Protein AF-A0A840TFW6-F1 (afdb_monomer)

Organism: NCBI:txid1655419

Secondary structure (DSSP, 8-state):
--HHHHHHHGGGSHHHHHHHHHHHHHHHHHHHHHHHHHHHHHHHHHHHHTTS---HHHHHHHHHHHHHHHHHHHHHHHHHHHHHHHHHHHHHHHHHHHS-EEEEEETTEEEEEE--

Solvent-accessible surface area (backbone atoms only — not comparable to full-atom values): 6186 Å² total; per-residue (Å²): 136,52,76,67,58,52,38,61,69,27,55,87,39,68,70,24,26,54,34,32,52,51,20,50,52,49,48,52,54,45,50,54,52,49,52,51,19,49,47,33,33,45,52,25,51,53,31,44,74,73,72,49,86,48,50,60,69,48,23,50,51,16,50,52,49,49,62,62,40,50,63,53,52,53,49,24,53,50,33,40,55,48,20,55,46,52,51,53,51,49,55,48,49,53,55,46,60,60,48,48,68,52,76,46,82,51,103,86,52,86,46,81,50,82,54,128

pLDDT: mean 76.64, std 14.38, range [42.62, 94.94]

Sequence (116 aa):
MTPKQLLEITSSNPEAYELMKKARNKGNVSAVFSGAAGFLIGWPLGTAIAGGKPNWALAGIGAGLLVVGIPISAASTREAKRAVRIYNDDLKKEALTQFDLKIGLTGTGLSAKLTF

Foldseek 3Di:
DDLVVQLVLLVVPPVLNVLSVVLVVLVVVLVVLLVCLCCLLVVLVVCVVVVHHGDVVSNVVSVVSVVVSVVSNVVSVVSNVVSVVVSVVVVVVVVVVLFPFPFDDDPPDTDTDTDD

Radius of gyration: 25.08 Å; Cα contacts (8 Å, |Δi|>4): 110; chains: 1; bounding box: 45×18×85 Å

Structure (mmCIF, N/CA/C/O backbone):
data_AF-A0A840TFW6-F1
#
_entry.id   AF-A0A840TFW6-F1
#
loop_
_atom_site.group_PDB
_atom_site.id
_atom_site.type_symbol
_atom_site.label_atom_id
_atom_site.label_alt_id
_atom_site.label_comp_id
_atom_site.label_asym_id
_atom_site.label_entity_id
_atom_site.label_seq_id
_atom_site.pdbx_PDB_ins_code
_atom_site.Cartn_x
_atom_site.Cartn_y
_atom_site.Cartn_z
_atom_site.occupancy
_atom_site.B_iso_or_equiv
_atom_site.auth_seq_id
_atom_site.auth_comp_id
_atom_site.auth_asym_id
_atom_site.auth_atom_id
_atom_site.pdbx_PDB_model_num
ATOM 1 N N . MET A 1 1 ? -13.750 -8.950 4.069 1.00 59.41 1 MET A N 1
ATOM 2 C CA . MET A 1 1 ? -14.368 -7.626 4.308 1.00 59.41 1 MET A CA 1
ATOM 3 C C . MET A 1 1 ? -13.736 -6.615 3.372 1.00 59.41 1 MET A C 1
ATOM 5 O O . MET A 1 1 ? -12.515 -6.561 3.295 1.00 59.41 1 MET A O 1
ATOM 9 N N . THR A 1 2 ? -14.539 -5.850 2.641 1.00 73.50 2 THR A N 1
ATOM 10 C CA . THR A 1 2 ? -14.045 -4.791 1.747 1.00 73.50 2 THR A CA 1
ATOM 11 C C . THR A 1 2 ? -13.964 -3.443 2.479 1.00 73.50 2 THR A C 1
ATOM 13 O O . THR A 1 2 ? -14.700 -3.232 3.444 1.00 73.50 2 THR A O 1
ATOM 16 N N . PRO A 1 3 ? -13.133 -2.484 2.023 1.00 72.56 3 PRO A N 1
ATOM 17 C CA . PRO A 1 3 ? -13.061 -1.146 2.622 1.00 72.56 3 PRO A CA 1
ATOM 18 C C . PRO A 1 3 ? -14.411 -0.413 2.666 1.00 72.56 3 PRO A C 1
ATOM 20 O O . PRO A 1 3 ? -14.635 0.412 3.545 1.00 72.56 3 PRO A O 1
ATOM 23 N N . LYS A 1 4 ? -15.316 -0.728 1.727 1.00 73.75 4 LYS A N 1
ATOM 24 C CA . LYS A 1 4 ? -16.689 -0.206 1.697 1.00 73.75 4 LYS A CA 1
ATOM 25 C C . LYS A 1 4 ? -17.529 -0.751 2.855 1.00 73.75 4 LYS A C 1
ATOM 27 O O . LYS A 1 4 ? -18.159 0.032 3.549 1.00 73.75 4 LYS A O 1
ATOM 32 N N . GLN A 1 5 ? -17.459 -2.059 3.102 1.00 75.75 5 GLN A N 1
ATOM 33 C CA . GLN A 1 5 ? -18.154 -2.697 4.225 1.00 75.75 5 GLN A CA 1
ATOM 34 C C . GLN A 1 5 ? -17.636 -2.194 5.577 1.00 75.75 5 GLN A C 1
ATOM 36 O O . GLN A 1 5 ? -18.421 -1.986 6.491 1.00 75.75 5 GLN A O 1
ATOM 41 N N . LEU A 1 6 ? -16.325 -1.951 5.709 1.00 74.38 6 LEU A N 1
ATOM 42 C CA . LEU A 1 6 ? -15.787 -1.346 6.931 1.00 74.38 6 LEU A CA 1
ATOM 43 C C . LEU A 1 6 ? -16.307 0.078 7.154 1.00 74.38 6 LEU A C 1
ATOM 45 O O . LEU A 1 6 ? -16.652 0.409 8.280 1.00 74.38 6 LEU A O 1
ATOM 49 N N . LEU A 1 7 ? -16.392 0.900 6.102 1.00 77.62 7 LEU A N 1
ATOM 50 C CA . LEU A 1 7 ? -16.970 2.246 6.187 1.00 77.62 7 LEU A CA 1
ATOM 51 C C . LEU A 1 7 ? -18.415 2.216 6.694 1.00 77.62 7 LEU A C 1
ATOM 53 O O . LEU A 1 7 ? -18.768 3.006 7.563 1.00 77.62 7 LEU A O 1
ATOM 57 N N . GLU A 1 8 ? -19.213 1.288 6.171 1.00 79.56 8 GLU A N 1
ATOM 58 C CA . GLU A 1 8 ? -20.616 1.105 6.543 1.00 79.56 8 GLU A CA 1
ATOM 59 C C . GLU A 1 8 ? -20.771 0.655 8.002 1.00 79.56 8 GLU A C 1
ATOM 61 O O . GLU A 1 8 ? -21.542 1.253 8.742 1.00 79.56 8 GLU A O 1
ATOM 66 N N . ILE A 1 9 ? -19.966 -0.305 8.467 1.00 76.12 9 ILE A N 1
ATOM 67 C CA . ILE A 1 9 ? -19.990 -0.772 9.866 1.00 76.12 9 ILE A CA 1
ATOM 68 C C . ILE A 1 9 ? -19.552 0.334 10.835 1.00 76.12 9 ILE A C 1
ATOM 70 O O . ILE A 1 9 ? -20.158 0.522 11.885 1.00 76.12 9 ILE A O 1
ATOM 74 N N . THR A 1 10 ? -18.524 1.108 10.477 1.00 76.69 10 THR A N 1
ATOM 75 C CA . THR A 1 10 ? -18.046 2.219 11.317 1.00 76.69 10 THR A CA 1
ATOM 76 C C . THR A 1 10 ? -18.941 3.457 11.272 1.00 76.69 10 THR A C 1
ATOM 78 O O . THR A 1 10 ? -18.658 4.409 11.987 1.00 76.69 10 THR A O 1
ATOM 81 N N . SER A 1 11 ? -20.002 3.476 10.457 1.00 76.44 11 SER A N 1
ATOM 82 C CA . SER A 1 11 ? -20.852 4.663 10.275 1.00 76.44 11 SER A CA 1
ATOM 83 C C . SER A 1 11 ? -21.567 5.113 11.553 1.00 76.44 11 SER A C 1
ATOM 85 O O . SER A 1 1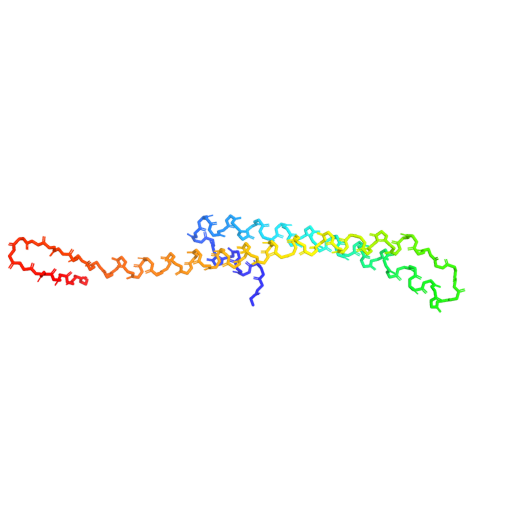1 ? -21.791 6.309 11.724 1.00 76.44 11 SER A O 1
ATOM 87 N N . SER A 1 12 ? -21.842 4.186 12.476 1.00 74.94 12 SER A N 1
ATOM 88 C CA . SER A 1 12 ? -22.449 4.483 13.779 1.00 74.94 12 SER A CA 1
ATOM 89 C C . SER A 1 12 ? -21.524 5.251 14.731 1.00 74.94 12 SER A C 1
ATOM 91 O O . SER A 1 12 ? -22.013 5.858 15.677 1.00 74.94 12 SER A O 1
ATOM 93 N N . ASN A 1 13 ? -20.205 5.255 14.489 1.00 74.69 13 ASN A N 1
ATOM 94 C CA . ASN A 1 13 ? -19.232 5.984 15.300 1.00 74.69 13 ASN A CA 1
ATOM 95 C C . ASN A 1 13 ? -18.503 7.040 14.435 1.00 74.69 13 ASN A C 1
ATOM 97 O O . ASN A 1 13 ? -17.703 6.682 13.562 1.00 74.69 13 ASN A O 1
ATOM 101 N N . PRO A 1 14 ? -18.732 8.347 14.666 1.00 78.44 14 PRO A N 1
ATOM 102 C CA . PRO A 1 14 ? -18.200 9.407 13.809 1.00 78.44 14 PRO A CA 1
ATOM 103 C C . PRO A 1 14 ? -16.664 9.463 13.785 1.00 78.44 14 PRO A C 1
ATOM 105 O O . PRO A 1 14 ? -16.086 9.789 12.746 1.00 78.44 14 PRO A O 1
ATOM 108 N N . GLU A 1 15 ? -15.990 9.091 14.879 1.00 76.50 15 GLU A N 1
ATOM 109 C CA . GLU A 1 15 ? -14.523 9.052 14.957 1.00 76.50 15 GLU A CA 1
ATOM 110 C C . GLU A 1 15 ? -13.948 7.882 14.136 1.00 76.50 15 GLU A C 1
ATOM 112 O O . GLU A 1 15 ? -12.994 8.050 13.367 1.00 76.50 15 GLU A O 1
ATOM 117 N N . ALA A 1 16 ? -14.565 6.700 14.233 1.00 76.31 16 ALA A N 1
ATOM 118 C CA . ALA A 1 16 ? -14.177 5.531 13.446 1.00 76.31 16 ALA A CA 1
ATOM 119 C C . ALA A 1 16 ? -14.442 5.737 11.941 1.00 76.31 16 ALA A C 1
ATOM 121 O O . ALA A 1 16 ? -13.603 5.376 11.106 1.00 76.31 16 ALA A O 1
ATOM 122 N N . TYR A 1 17 ? -15.565 6.373 11.595 1.00 80.94 17 TYR A N 1
ATOM 123 C CA . TYR A 1 17 ? -15.937 6.700 10.219 1.00 80.94 17 TYR A CA 1
ATOM 124 C C . TYR A 1 17 ? -14.948 7.673 9.556 1.00 80.94 17 TYR A C 1
ATOM 126 O O . TYR A 1 17 ? -14.492 7.438 8.432 1.00 80.94 17 TYR A O 1
ATOM 134 N N . GLU A 1 18 ? -14.556 8.740 10.260 1.00 81.50 18 GLU A N 1
ATOM 135 C CA . GLU A 1 18 ? -13.546 9.711 9.813 1.00 81.50 18 GLU A CA 1
ATOM 136 C C . GLU A 1 18 ? -12.202 9.038 9.488 1.00 81.50 18 GLU A C 1
ATOM 138 O O . GLU A 1 18 ? -11.613 9.277 8.424 1.00 81.50 18 GLU A O 1
ATOM 143 N N . LEU A 1 19 ? -11.724 8.159 10.377 1.00 77.06 19 LEU A N 1
ATOM 144 C CA . LEU A 1 19 ? -10.482 7.415 10.163 1.00 77.06 19 LEU A CA 1
ATOM 145 C C . LEU A 1 19 ? -10.585 6.444 8.979 1.00 77.06 19 LEU A C 1
ATOM 147 O O . LEU A 1 19 ? -9.663 6.381 8.163 1.00 77.06 19 LEU A O 1
ATOM 151 N N . MET A 1 20 ? -11.698 5.715 8.840 1.00 79.25 20 MET A N 1
ATOM 152 C CA . MET A 1 20 ? -11.913 4.812 7.703 1.00 79.25 20 MET A CA 1
ATOM 153 C C . MET A 1 20 ? -11.997 5.563 6.372 1.00 79.25 20 MET A C 1
ATOM 155 O O . MET A 1 20 ? -11.467 5.097 5.357 1.00 79.25 20 MET A O 1
ATOM 159 N N . LYS A 1 21 ? -12.605 6.754 6.361 1.00 81.88 21 LYS A N 1
ATOM 160 C CA . LYS A 1 21 ? -12.652 7.628 5.184 1.00 81.88 21 LYS A CA 1
ATOM 161 C C . LYS A 1 21 ? -11.250 8.093 4.783 1.00 81.88 21 LYS A C 1
ATOM 163 O O . LYS A 1 21 ? -10.902 8.008 3.603 1.00 81.88 21 LYS A O 1
ATOM 168 N N . LYS A 1 22 ? -10.420 8.515 5.747 1.00 79.00 22 LYS A N 1
ATOM 169 C CA . LYS A 1 22 ? -9.004 8.869 5.517 1.00 79.00 22 LYS A CA 1
ATOM 170 C C . LYS A 1 22 ? -8.209 7.678 4.975 1.00 79.00 22 LYS A C 1
ATOM 172 O O . LYS A 1 22 ? -7.535 7.821 3.952 1.00 79.00 22 LYS A O 1
ATOM 177 N N . ALA A 1 23 ? -8.371 6.496 5.571 1.00 77.00 23 ALA A N 1
ATOM 178 C CA . ALA A 1 23 ? -7.721 5.269 5.116 1.00 77.00 23 ALA A CA 1
ATOM 179 C C . ALA A 1 23 ? -8.096 4.923 3.664 1.00 77.00 23 ALA A C 1
ATOM 181 O O . ALA A 1 23 ? -7.210 4.613 2.862 1.00 77.00 23 ALA A O 1
ATOM 182 N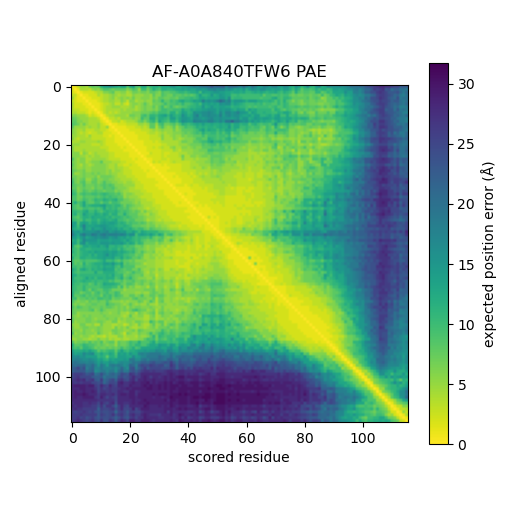 N . ARG A 1 24 ? -9.381 5.050 3.295 1.00 80.75 24 ARG A N 1
ATOM 183 C CA . ARG A 1 24 ? -9.863 4.845 1.918 1.00 80.75 24 ARG A CA 1
ATOM 184 C C . ARG A 1 24 ? -9.264 5.852 0.942 1.00 80.75 24 ARG A C 1
ATOM 186 O O . ARG A 1 24 ? -8.834 5.457 -0.137 1.00 80.75 24 ARG A O 1
ATOM 193 N N . ASN A 1 25 ? -9.215 7.131 1.307 1.00 81.56 25 ASN A N 1
ATOM 194 C CA . ASN A 1 25 ? -8.653 8.161 0.434 1.00 81.56 25 ASN A CA 1
ATOM 195 C C . ASN A 1 25 ? -7.166 7.901 0.158 1.00 81.56 25 ASN A C 1
ATOM 197 O O . ASN A 1 25 ? -6.738 7.929 -0.994 1.00 81.56 25 ASN A O 1
ATOM 201 N N 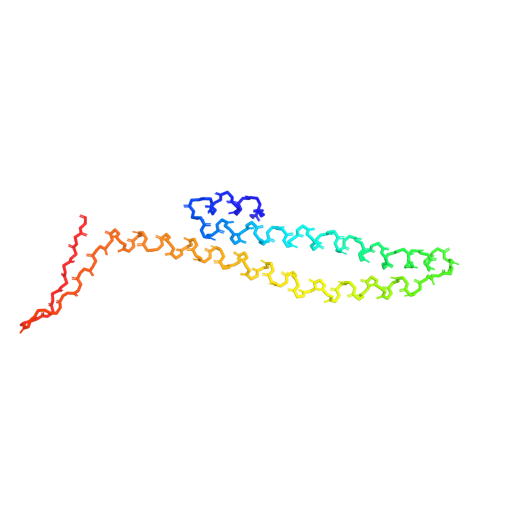. LYS A 1 26 ? -6.400 7.551 1.199 1.00 77.75 26 LYS A N 1
ATOM 202 C CA . LYS A 1 26 ? -4.997 7.132 1.061 1.00 77.75 26 LYS A CA 1
ATOM 203 C C . LYS A 1 26 ? -4.854 5.874 0.204 1.00 77.75 26 LYS A C 1
ATOM 205 O O . LYS A 1 26 ? -3.948 5.808 -0.619 1.00 77.75 26 LYS A O 1
ATOM 210 N N . GLY A 1 27 ? -5.768 4.913 0.346 1.00 80.19 27 GLY A N 1
ATOM 211 C CA . GLY A 1 27 ? -5.818 3.709 -0.486 1.00 80.19 27 GLY A CA 1
ATOM 212 C C . GLY A 1 27 ? -6.050 4.013 -1.970 1.00 80.19 27 GLY A C 1
ATOM 213 O O . GLY A 1 27 ? -5.355 3.464 -2.817 1.00 80.19 27 GLY A O 1
ATOM 214 N N . ASN A 1 28 ? -6.961 4.934 -2.296 1.00 84.19 28 ASN A N 1
ATOM 215 C CA . ASN A 1 28 ? -7.209 5.354 -3.680 1.00 84.19 28 ASN A CA 1
ATOM 216 C C . ASN A 1 28 ? -5.987 6.049 -4.296 1.00 84.19 28 ASN A C 1
ATOM 218 O O . ASN A 1 28 ? -5.603 5.731 -5.419 1.00 84.19 28 ASN A O 1
ATOM 222 N N . VAL A 1 29 ? -5.359 6.968 -3.554 1.00 83.31 29 VAL A N 1
ATOM 223 C CA . VAL A 1 29 ? -4.121 7.630 -3.996 1.00 83.31 29 VAL A CA 1
ATOM 224 C C . VAL A 1 29 ? -3.026 6.590 -4.219 1.00 83.31 29 VAL A C 1
ATOM 226 O O . VAL A 1 29 ? -2.386 6.593 -5.267 1.00 83.31 29 VAL A O 1
ATOM 229 N N . SER A 1 30 ? -2.870 5.646 -3.287 1.00 79.12 30 SER A N 1
ATOM 230 C CA . SER A 1 30 ? -1.928 4.538 -3.436 1.00 79.12 30 SER A CA 1
ATOM 231 C C . SER A 1 30 ? -2.220 3.707 -4.683 1.00 79.12 30 SER A C 1
ATOM 233 O O . SER A 1 30 ? -1.281 3.349 -5.376 1.00 79.12 30 SER A O 1
ATOM 235 N N . ALA A 1 31 ? -3.483 3.417 -5.001 1.00 84.56 31 ALA A N 1
ATOM 236 C CA . ALA A 1 31 ? -3.839 2.621 -6.173 1.00 84.56 31 ALA A CA 1
ATOM 23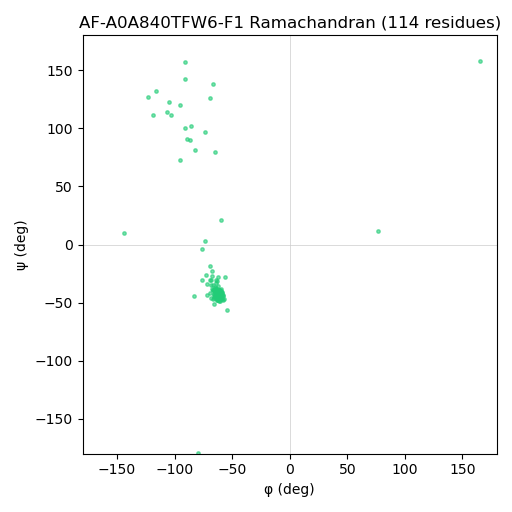7 C C . ALA A 1 31 ? -3.444 3.312 -7.487 1.00 84.56 31 ALA A C 1
ATOM 239 O O . ALA A 1 31 ? -2.878 2.669 -8.370 1.00 84.56 31 ALA A O 1
ATOM 240 N N . VAL A 1 32 ? -3.680 4.623 -7.600 1.00 87.44 32 VAL A N 1
ATOM 241 C CA . VAL A 1 32 ? -3.258 5.412 -8.770 1.00 87.44 32 VAL A CA 1
ATOM 242 C C . VAL A 1 32 ? -1.734 5.434 -8.884 1.00 87.44 32 VAL A C 1
ATOM 244 O O . VAL A 1 32 ? -1.193 5.171 -9.956 1.00 87.44 32 VAL A O 1
ATOM 247 N N . PHE A 1 33 ? -1.037 5.679 -7.772 1.00 86.00 33 PHE A N 1
ATOM 248 C CA . PHE A 1 33 ? 0.426 5.674 -7.732 1.00 86.00 33 PHE A CA 1
ATOM 249 C C . PHE A 1 33 ? 1.011 4.306 -8.088 1.00 86.00 33 PHE A C 1
ATOM 251 O O . PHE A 1 33 ? 1.956 4.234 -8.867 1.00 86.00 33 PHE A O 1
ATOM 258 N N . SER A 1 34 ? 0.437 3.218 -7.573 1.00 84.50 34 SER A N 1
ATOM 259 C CA . SER A 1 34 ? 0.852 1.853 -7.899 1.00 84.50 34 SER A CA 1
ATOM 260 C C . SER A 1 34 ? 0.584 1.506 -9.362 1.00 84.50 34 SER A C 1
ATOM 262 O O . SER A 1 34 ? 1.431 0.875 -9.986 1.00 84.50 34 SER A O 1
ATOM 264 N N . GLY A 1 35 ? -0.544 1.943 -9.930 1.00 90.38 35 GLY A N 1
ATOM 265 C CA . GLY A 1 35 ? -0.843 1.765 -11.353 1.00 90.38 35 GLY A CA 1
ATOM 266 C C . GLY A 1 35 ? 0.155 2.502 -12.248 1.00 90.38 35 GLY A C 1
ATOM 267 O O . GLY A 1 35 ? 0.724 1.907 -13.161 1.00 90.38 35 GLY A O 1
ATOM 268 N N . ALA A 1 36 ? 0.435 3.771 -11.937 1.00 90.12 36 ALA A N 1
ATOM 269 C CA . ALA A 1 36 ? 1.431 4.563 -12.652 1.00 90.12 36 ALA A CA 1
ATOM 270 C C . ALA A 1 36 ? 2.840 3.962 -12.517 1.00 90.12 36 ALA A C 1
ATOM 272 O O . ALA A 1 36 ? 3.520 3.759 -13.518 1.00 90.12 36 ALA A O 1
ATOM 273 N N . ALA A 1 37 ? 3.265 3.610 -11.302 1.00 86.31 37 ALA A N 1
ATOM 274 C CA . ALA A 1 37 ? 4.562 2.987 -11.058 1.00 86.31 37 ALA A CA 1
ATOM 275 C C . ALA A 1 37 ? 4.705 1.643 -11.789 1.00 86.31 37 ALA A C 1
ATOM 277 O O . ALA A 1 37 ? 5.722 1.397 -12.435 1.00 86.31 37 ALA A O 1
ATOM 278 N N . GLY A 1 38 ? 3.666 0.804 -11.745 1.00 89.06 38 GLY A N 1
ATOM 279 C CA . GLY A 1 38 ? 3.622 -0.471 -12.456 1.00 89.06 38 GLY A CA 1
ATOM 280 C C . GLY A 1 38 ? 3.737 -0.298 -13.967 1.00 89.06 38 GLY A C 1
ATOM 281 O O . GLY A 1 38 ? 4.479 -1.038 -14.603 1.00 89.06 38 GLY A O 1
ATOM 282 N N . PHE A 1 39 ? 3.087 0.717 -14.541 1.00 93.25 39 PHE A N 1
ATOM 283 C CA . PHE A 1 39 ? 3.230 1.046 -15.959 1.00 93.25 39 PHE A CA 1
ATOM 284 C C . PHE A 1 39 ? 4.645 1.534 -16.306 1.00 93.25 39 PHE A C 1
ATOM 286 O O . PHE A 1 39 ? 5.246 1.056 -17.265 1.00 93.25 39 PHE A O 1
ATOM 293 N N . LEU A 1 40 ? 5.207 2.443 -15.503 1.00 91.94 40 LEU A N 1
ATOM 294 C CA . LEU A 1 40 ? 6.545 3.009 -15.717 1.00 91.94 40 LEU A CA 1
ATOM 295 C C . LEU A 1 40 ? 7.662 1.962 -15.617 1.00 91.94 40 LEU A C 1
ATOM 297 O O . LEU A 1 40 ? 8.678 2.089 -16.295 1.00 91.94 40 LEU A O 1
ATOM 301 N N . ILE A 1 41 ? 7.471 0.923 -14.802 1.00 91.69 41 ILE A N 1
ATOM 302 C CA . ILE A 1 41 ? 8.378 -0.230 -14.701 1.00 91.69 41 ILE A CA 1
ATOM 303 C C . ILE A 1 41 ? 8.088 -1.251 -15.809 1.00 91.69 41 ILE A C 1
ATOM 305 O O . ILE A 1 41 ? 9.005 -1.761 -16.454 1.00 91.69 41 ILE A O 1
ATOM 309 N N . GLY A 1 42 ? 6.811 -1.546 -16.042 1.00 90.06 42 GLY A N 1
ATOM 310 C CA . GLY A 1 42 ? 6.359 -2.559 -16.989 1.00 90.06 42 GLY A CA 1
ATOM 311 C C . GLY A 1 42 ? 6.662 -2.207 -18.443 1.00 90.06 42 GLY A C 1
ATOM 312 O O . GLY A 1 42 ? 7.002 -3.094 -19.220 1.00 90.06 42 GLY A O 1
ATOM 313 N N . TRP A 1 43 ? 6.604 -0.926 -18.816 1.00 93.56 43 TRP A N 1
ATOM 314 C CA . TRP A 1 43 ? 6.841 -0.488 -20.192 1.00 93.56 43 TRP A CA 1
ATOM 315 C C . TRP A 1 43 ? 8.289 -0.727 -20.662 1.00 93.56 43 TRP A C 1
ATOM 317 O O . TRP A 1 43 ? 8.478 -1.377 -21.697 1.00 93.56 43 TRP A O 1
ATOM 327 N N . PRO A 1 44 ? 9.337 -0.304 -19.923 1.00 91.81 44 PRO A N 1
ATOM 328 C CA . PRO A 1 44 ? 10.716 -0.666 -20.246 1.00 91.81 44 PRO A CA 1
ATOM 329 C C . PRO A 1 44 ? 10.963 -2.176 -20.201 1.00 91.81 44 PRO A C 1
ATOM 331 O O . PRO A 1 44 ? 11.651 -2.684 -21.081 1.00 91.81 44 PRO A O 1
ATOM 334 N N . LEU A 1 45 ? 10.377 -2.905 -19.243 1.00 92.81 45 LEU A N 1
ATOM 335 C CA . LEU A 1 45 ? 10.498 -4.368 -19.178 1.00 92.81 45 LEU A CA 1
ATOM 336 C C . LEU A 1 45 ? 9.930 -5.047 -20.431 1.00 92.81 45 LEU A C 1
ATOM 338 O O . LEU A 1 45 ? 10.612 -5.860 -21.049 1.00 92.81 45 LEU A O 1
ATOM 342 N N . GLY A 1 46 ? 8.717 -4.677 -20.848 1.00 91.38 46 GLY A N 1
ATOM 343 C CA . GLY A 1 46 ? 8.103 -5.190 -22.074 1.00 91.38 46 GLY A CA 1
ATOM 344 C C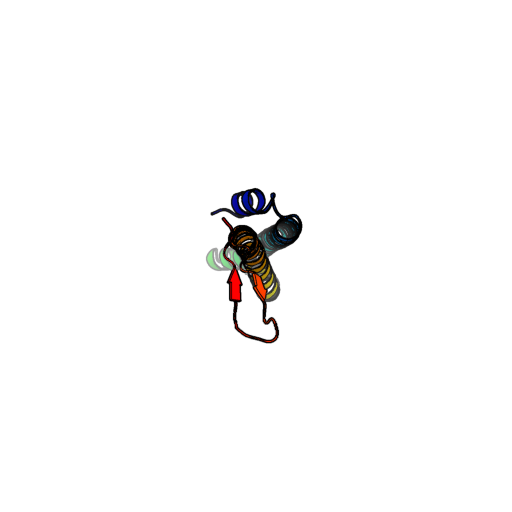 . GLY A 1 46 ? 8.912 -4.826 -23.319 1.00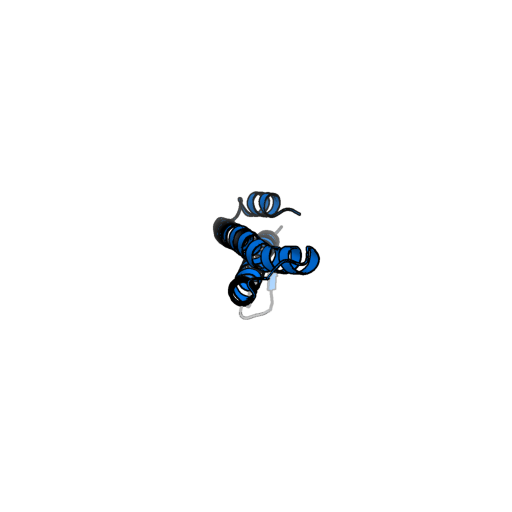 91.38 46 GLY A C 1
ATOM 345 O O . GLY A 1 46 ? 9.110 -5.664 -24.195 1.00 91.38 46 GLY A O 1
ATOM 346 N N . THR A 1 47 ? 9.461 -3.608 -23.359 1.00 93.62 47 THR A N 1
ATOM 347 C CA . THR A 1 47 ? 10.348 -3.159 -24.443 1.00 93.62 47 THR A CA 1
ATOM 348 C C . THR A 1 47 ? 11.621 -4.005 -24.517 1.00 93.62 47 THR A C 1
ATOM 350 O O . THR A 1 47 ? 12.031 -4.381 -25.612 1.00 93.62 47 THR A O 1
ATOM 353 N N . ALA A 1 48 ? 12.234 -4.336 -23.376 1.00 93.69 48 ALA A N 1
ATOM 354 C CA . ALA A 1 48 ? 13.420 -5.190 -23.322 1.00 93.69 48 ALA A CA 1
ATOM 355 C C . ALA A 1 48 ? 13.122 -6.608 -23.833 1.00 93.69 48 ALA A C 1
ATOM 357 O O . ALA A 1 48 ? 13.894 -7.149 -24.621 1.00 93.69 48 ALA A O 1
ATOM 358 N N . ILE A 1 49 ? 11.984 -7.186 -23.430 1.00 94.69 49 ILE A N 1
ATOM 359 C CA . ILE A 1 49 ? 11.547 -8.522 -23.871 1.00 94.69 49 ILE A CA 1
ATOM 360 C C . ILE A 1 49 ? 11.269 -8.540 -25.380 1.00 94.69 49 ILE A C 1
ATOM 362 O O . ILE A 1 49 ? 11.625 -9.497 -26.060 1.00 94.69 49 ILE A O 1
ATOM 366 N N . ALA A 1 50 ? 10.686 -7.470 -25.922 1.00 94.94 50 ALA A N 1
ATOM 367 C CA . ALA A 1 50 ? 10.420 -7.324 -27.353 1.00 94.94 50 ALA A CA 1
ATOM 368 C C . ALA A 1 50 ? 11.681 -7.043 -28.201 1.00 94.94 50 ALA A C 1
ATOM 370 O O . ALA A 1 50 ? 11.568 -6.825 -29.406 1.00 94.94 50 ALA A O 1
ATOM 371 N N . GLY A 1 51 ? 12.877 -7.013 -27.595 1.00 93.06 51 GLY A N 1
ATOM 372 C CA . GLY A 1 51 ? 14.141 -6.726 -28.283 1.00 93.06 51 GLY A CA 1
ATOM 373 C C . GLY A 1 51 ? 14.365 -5.243 -28.606 1.00 93.06 51 GLY A C 1
ATOM 374 O O . GLY A 1 51 ? 15.264 -4.904 -29.374 1.00 93.06 51 GLY A O 1
ATOM 375 N N . GLY A 1 52 ? 13.554 -4.346 -28.039 1.00 92.19 52 GLY A N 1
ATOM 376 C CA . GLY A 1 52 ? 13.711 -2.900 -28.170 1.00 92.19 52 GLY A CA 1
ATOM 377 C C . GLY A 1 52 ? 14.792 -2.329 -27.246 1.00 92.19 52 GLY A C 1
ATOM 378 O O . GLY A 1 52 ? 15.430 -3.042 -26.475 1.00 92.19 52 GLY A O 1
ATOM 379 N N . LYS A 1 53 ? 14.984 -1.003 -27.291 1.00 92.75 53 LYS A N 1
ATOM 380 C CA . LYS A 1 53 ? 15.869 -0.278 -26.362 1.00 92.75 53 LYS A CA 1
ATOM 381 C C . LYS A 1 53 ? 15.072 0.196 -25.139 1.00 92.75 53 LYS A C 1
ATOM 383 O O . LYS A 1 53 ? 14.374 1.207 -25.241 1.00 92.75 53 LYS A O 1
ATOM 388 N N . PRO A 1 54 ? 15.137 -0.504 -23.995 1.00 91.75 54 PRO A N 1
ATOM 389 C CA . PRO A 1 54 ? 14.392 -0.124 -22.802 1.00 91.75 54 PRO A CA 1
ATOM 390 C C . PRO A 1 54 ? 14.881 1.201 -22.213 1.00 91.75 54 PRO A C 1
ATOM 392 O O . PRO A 1 54 ? 16.082 1.439 -22.072 1.00 91.75 54 PRO A O 1
ATOM 395 N N . ASN A 1 55 ? 13.937 2.046 -21.796 1.00 92.62 55 ASN A N 1
ATOM 396 C CA . ASN A 1 55 ? 14.245 3.243 -21.022 1.00 92.62 55 ASN A CA 1
ATOM 397 C C . ASN A 1 55 ? 14.299 2.906 -19.524 1.00 92.62 55 ASN A C 1
ATOM 399 O O . ASN A 1 55 ? 13.299 2.992 -18.812 1.00 92.62 55 ASN A O 1
ATOM 403 N N . TRP A 1 56 ? 15.481 2.536 -19.036 1.00 91.56 56 TRP A N 1
ATOM 404 C CA . TRP A 1 56 ? 15.685 2.204 -17.623 1.00 91.56 56 TRP A CA 1
ATOM 405 C C . TRP A 1 56 ? 15.537 3.397 -16.674 1.00 91.56 56 TRP A C 1
ATOM 407 O O . TRP A 1 56 ? 15.209 3.190 -15.508 1.00 91.56 56 TRP A O 1
ATOM 417 N N . ALA A 1 57 ? 15.700 4.637 -17.150 1.00 92.81 57 ALA A N 1
ATOM 418 C CA . ALA A 1 57 ? 15.417 5.817 -16.334 1.00 92.81 57 ALA A CA 1
ATOM 419 C C . ALA A 1 57 ? 13.919 5.897 -15.987 1.00 92.81 57 ALA A C 1
ATOM 421 O O . ALA A 1 57 ? 13.565 6.197 -14.849 1.00 92.81 57 ALA A O 1
ATOM 422 N N . LEU A 1 58 ? 13.042 5.531 -16.931 1.00 89.69 58 LEU A N 1
ATOM 423 C CA . LEU A 1 58 ? 11.598 5.435 -16.700 1.00 89.69 58 LEU A CA 1
ATOM 424 C C . LEU A 1 58 ? 11.260 4.367 -15.646 1.00 89.69 58 LEU A C 1
ATOM 426 O O . LEU A 1 58 ? 10.492 4.631 -14.720 1.00 89.69 58 LEU A O 1
ATOM 430 N N . ALA A 1 59 ? 11.899 3.196 -15.739 1.00 89.81 59 ALA A N 1
ATOM 431 C CA . ALA A 1 59 ? 11.748 2.134 -14.745 1.00 89.81 59 ALA A CA 1
ATOM 432 C C . ALA A 1 59 ? 12.271 2.563 -13.363 1.00 89.81 59 ALA A C 1
ATOM 434 O O . ALA A 1 59 ? 11.635 2.272 -12.353 1.00 89.81 59 ALA A O 1
ATOM 435 N N . GLY A 1 60 ? 13.386 3.298 -13.311 1.00 90.62 60 GLY A N 1
ATOM 436 C CA . GLY A 1 60 ? 13.948 3.851 -12.077 1.00 90.62 60 GLY A CA 1
ATOM 437 C C . GLY A 1 60 ? 13.013 4.848 -11.390 1.00 90.62 60 GLY A C 1
ATOM 438 O O . GLY A 1 60 ? 12.829 4.777 -10.175 1.00 90.62 60 GLY A O 1
ATOM 439 N N . ILE A 1 61 ? 12.350 5.720 -12.158 1.00 91.75 61 ILE A N 1
ATOM 440 C CA . ILE A 1 61 ? 11.313 6.625 -11.636 1.00 91.75 61 ILE A CA 1
ATOM 441 C C . ILE A 1 61 ? 10.154 5.813 -11.047 1.00 91.75 61 ILE A C 1
ATOM 443 O O . ILE A 1 61 ? 9.756 6.049 -9.905 1.00 91.75 61 ILE A O 1
ATOM 447 N N . GLY A 1 62 ? 9.650 4.818 -11.784 1.00 87.00 62 GLY A N 1
ATOM 448 C CA . GLY A 1 62 ? 8.588 3.934 -11.300 1.00 87.00 62 GLY A CA 1
ATOM 449 C C . GLY A 1 62 ? 8.974 3.179 -10.020 1.00 87.00 62 GLY A C 1
ATOM 450 O O . GLY A 1 62 ? 8.177 3.099 -9.086 1.00 87.00 62 GLY A O 1
ATOM 451 N N . ALA A 1 63 ? 10.214 2.696 -9.921 1.00 89.94 63 ALA A N 1
ATOM 452 C CA . ALA A 1 63 ? 10.730 2.058 -8.712 1.00 89.94 63 ALA A CA 1
ATOM 453 C C . ALA A 1 63 ? 10.803 3.040 -7.528 1.00 89.94 63 ALA A C 1
ATOM 455 O O . ALA A 1 63 ? 10.394 2.697 -6.419 1.00 89.94 63 ALA A O 1
ATOM 456 N N . GLY A 1 64 ? 11.240 4.281 -7.762 1.00 89.81 64 GLY A N 1
ATOM 457 C 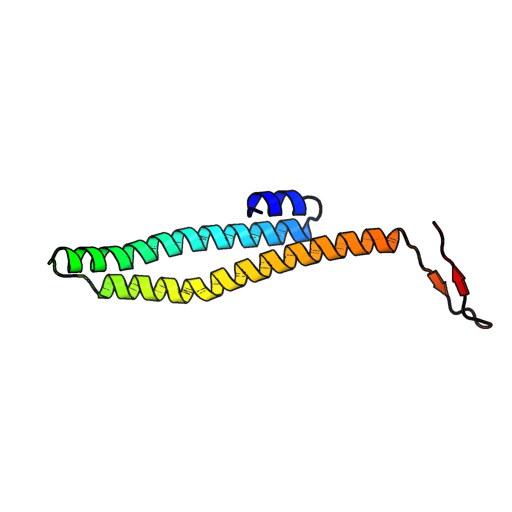CA . GLY A 1 64 ? 11.236 5.339 -6.747 1.00 89.81 64 GLY A CA 1
ATOM 458 C C . GLY A 1 64 ? 9.831 5.647 -6.216 1.00 89.81 64 GLY A C 1
ATOM 459 O O . GLY A 1 64 ? 9.634 5.768 -5.006 1.00 89.81 64 GLY A O 1
ATOM 460 N N . LEU A 1 65 ? 8.830 5.683 -7.100 1.00 86.50 65 LEU A N 1
ATOM 461 C CA . LEU A 1 65 ? 7.420 5.839 -6.726 1.00 86.50 65 LEU A CA 1
ATOM 462 C C . LEU A 1 65 ? 6.920 4.697 -5.825 1.00 86.50 65 LEU A C 1
ATOM 464 O O . LEU A 1 65 ? 6.195 4.959 -4.863 1.00 86.50 65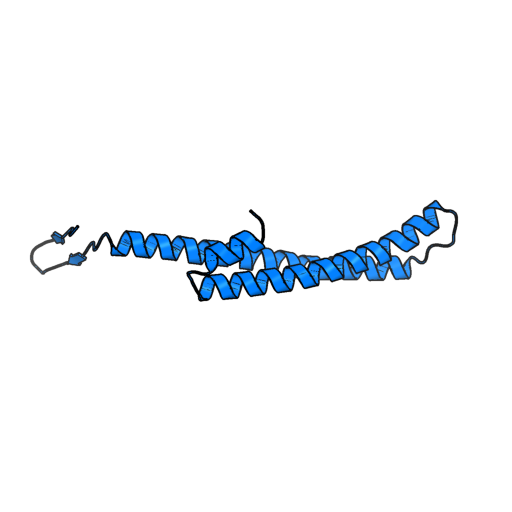 LEU A O 1
ATOM 468 N N . LEU A 1 66 ? 7.328 3.446 -6.077 1.00 84.38 66 LEU A N 1
ATOM 469 C CA . LEU A 1 66 ? 6.979 2.316 -5.204 1.00 84.38 66 LEU A CA 1
ATOM 470 C C . LEU A 1 66 ? 7.577 2.465 -3.804 1.00 84.38 66 LEU A C 1
ATOM 472 O O . LEU A 1 66 ? 6.872 2.229 -2.823 1.00 84.38 66 LEU A O 1
ATOM 476 N N . VAL A 1 67 ? 8.836 2.901 -3.698 1.00 88.94 67 VAL A N 1
ATOM 477 C CA . VAL A 1 67 ? 9.503 3.121 -2.403 1.00 88.94 67 VAL A CA 1
ATOM 478 C C . VAL A 1 67 ? 8.746 4.152 -1.562 1.00 88.94 67 VAL A C 1
ATOM 480 O O . VAL A 1 67 ? 8.519 3.926 -0.375 1.00 88.94 67 VAL A O 1
ATOM 483 N N . VAL A 1 68 ? 8.276 5.243 -2.176 1.00 84.56 68 VAL A N 1
ATOM 484 C CA . VAL A 1 68 ? 7.443 6.257 -1.501 1.00 84.56 68 VAL A CA 1
ATOM 485 C C . VAL A 1 68 ? 6.043 5.724 -1.163 1.00 84.56 68 VAL A C 1
ATOM 487 O O . VAL A 1 68 ? 5.451 6.115 -0.156 1.00 84.56 68 VAL A O 1
ATOM 490 N N . GLY A 1 69 ? 5.507 4.796 -1.959 1.00 75.06 69 GLY A N 1
ATOM 491 C CA . GLY A 1 69 ? 4.205 4.169 -1.720 1.00 75.06 69 GLY A CA 1
ATOM 492 C C . GLY A 1 69 ? 4.158 3.255 -0.488 1.00 75.06 69 GLY A C 1
ATOM 493 O O . GLY A 1 69 ? 3.118 3.171 0.170 1.00 75.06 69 GLY A O 1
ATOM 494 N N . ILE A 1 70 ? 5.275 2.611 -0.125 1.00 83.75 70 ILE A N 1
ATOM 495 C CA . ILE A 1 70 ? 5.367 1.704 1.035 1.00 83.75 70 ILE A CA 1
ATOM 496 C C . ILE A 1 70 ? 4.896 2.370 2.346 1.00 83.75 70 ILE A C 1
ATOM 498 O O . ILE A 1 70 ? 3.970 1.839 2.974 1.00 83.75 70 ILE A O 1
ATOM 502 N N . PRO A 1 71 ? 5.450 3.522 2.788 1.00 84.00 71 PRO A N 1
ATOM 503 C CA . PRO A 1 71 ? 5.012 4.161 4.030 1.00 84.00 71 PRO A CA 1
ATOM 504 C C . PRO A 1 71 ? 3.553 4.637 3.974 1.00 84.00 71 PRO A C 1
ATOM 506 O O . PRO A 1 71 ? 2.852 4.560 4.984 1.00 84.00 71 PRO A O 1
ATOM 509 N N . ILE A 1 72 ? 3.060 5.067 2.807 1.00 79.69 72 ILE A N 1
ATOM 510 C CA . ILE A 1 72 ? 1.665 5.504 2.619 1.00 79.69 72 ILE A CA 1
ATOM 511 C C . ILE A 1 72 ? 0.698 4.328 2.813 1.00 79.69 72 ILE A C 1
ATOM 513 O O . ILE A 1 72 ? -0.304 4.449 3.526 1.00 79.69 72 ILE A O 1
ATOM 517 N N . SER A 1 73 ? 1.019 3.169 2.236 1.00 74.19 73 SER A N 1
ATOM 518 C CA . SER A 1 73 ? 0.232 1.941 2.386 1.00 74.19 73 SER A CA 1
ATOM 519 C C . SER A 1 73 ? 0.248 1.422 3.832 1.00 74.19 73 SER A C 1
ATOM 521 O O . SER A 1 73 ? -0.797 1.089 4.409 1.00 74.19 73 SER A O 1
ATOM 523 N N . ALA A 1 74 ? 1.417 1.452 4.481 1.00 80.94 74 ALA A N 1
ATOM 524 C CA . ALA A 1 74 ? 1.544 1.103 5.894 1.00 80.94 74 ALA A CA 1
ATOM 525 C C . ALA A 1 74 ? 0.710 2.033 6.795 1.00 80.94 74 ALA A C 1
ATOM 527 O O . ALA A 1 74 ? 0.042 1.563 7.721 1.00 80.94 74 ALA A O 1
ATOM 528 N N . ALA A 1 75 ? 0.701 3.340 6.512 1.00 78.56 75 ALA A N 1
ATOM 529 C CA . ALA A 1 75 ? -0.110 4.313 7.236 1.00 78.56 75 ALA A CA 1
ATOM 530 C C . ALA A 1 75 ? -1.616 4.058 7.056 1.00 78.56 75 ALA A C 1
ATOM 532 O O . ALA A 1 75 ? -2.345 4.036 8.047 1.00 78.56 75 ALA A O 1
ATOM 533 N N . SER A 1 76 ? -2.076 3.785 5.829 1.00 76.75 76 SER A N 1
ATOM 534 C CA . SER A 1 76 ? -3.481 3.439 5.550 1.00 76.75 76 SER A CA 1
ATOM 535 C C . SER A 1 76 ? -3.929 2.199 6.338 1.00 76.75 76 SER A C 1
ATOM 537 O O . SER A 1 76 ? -4.977 2.204 6.987 1.00 76.75 76 SER A O 1
ATOM 539 N N . THR A 1 77 ? -3.085 1.163 6.391 1.00 80.25 77 THR A N 1
ATOM 540 C CA . THR A 1 77 ? -3.372 -0.061 7.158 1.00 80.25 77 THR A CA 1
ATOM 541 C C . THR A 1 77 ? -3.440 0.203 8.665 1.00 80.25 77 THR A C 1
ATOM 543 O O . THR A 1 77 ? -4.292 -0.354 9.362 1.00 80.25 77 THR A O 1
ATOM 546 N N . ARG A 1 78 ? -2.553 1.056 9.196 1.00 82.06 78 ARG A N 1
ATOM 547 C CA . ARG A 1 78 ? -2.577 1.455 10.613 1.00 82.06 78 ARG A CA 1
ATOM 548 C C . ARG A 1 78 ? -3.851 2.217 10.965 1.00 82.06 78 ARG A C 1
ATOM 550 O O . ARG A 1 78 ? -4.430 1.946 12.014 1.00 82.06 78 ARG A O 1
ATOM 557 N N . GLU A 1 79 ? -4.297 3.123 10.100 1.00 80.88 79 GLU A N 1
ATOM 558 C CA . GLU A 1 79 ? -5.538 3.881 10.291 1.00 80.88 79 GLU A CA 1
ATOM 559 C C . GLU A 1 79 ? -6.766 2.973 10.264 1.00 80.88 79 GLU A C 1
ATOM 561 O O . GLU A 1 79 ? -7.581 3.041 11.180 1.00 80.88 79 GLU A O 1
ATOM 566 N N . ALA A 1 80 ? -6.848 2.047 9.305 1.00 77.00 80 ALA A N 1
ATOM 567 C CA . ALA A 1 80 ? -7.932 1.068 9.253 1.00 77.00 80 ALA A CA 1
ATOM 568 C C . ALA A 1 80 ? -7.983 0.197 10.524 1.00 77.00 80 ALA A C 1
ATOM 570 O O . ALA A 1 80 ? -9.037 0.039 11.138 1.00 77.00 80 ALA A O 1
ATOM 571 N N . LYS A 1 81 ? -6.831 -0.311 10.988 1.00 82.81 81 LYS A N 1
ATOM 572 C CA . LYS A 1 81 ? -6.749 -1.069 12.252 1.00 82.81 81 LYS A CA 1
ATOM 573 C C . LYS A 1 81 ? -7.138 -0.227 13.468 1.00 82.81 81 LYS A C 1
ATOM 575 O O . LYS A 1 81 ? -7.707 -0.756 14.420 1.00 82.81 81 LYS A O 1
ATOM 580 N N . ARG A 1 82 ? -6.797 1.064 13.478 1.00 80.00 82 ARG A N 1
ATOM 581 C CA . ARG A 1 82 ? -7.165 1.980 14.563 1.00 80.00 82 ARG A CA 1
ATOM 582 C C . ARG A 1 82 ? -8.669 2.243 14.576 1.00 80.00 82 ARG A C 1
ATOM 584 O O . ARG A 1 82 ? -9.246 2.179 15.652 1.00 80.00 82 ARG A O 1
ATOM 591 N N . ALA A 1 83 ? -9.295 2.433 13.417 1.00 75.44 83 ALA A N 1
ATOM 592 C CA . ALA A 1 83 ? -10.743 2.601 13.313 1.00 75.44 83 ALA A CA 1
ATOM 593 C C . ALA A 1 83 ? -11.510 1.381 13.840 1.00 75.44 83 ALA A C 1
ATOM 595 O O . ALA A 1 83 ? -12.408 1.530 14.662 1.00 75.44 83 ALA A O 1
ATOM 596 N N . VAL A 1 84 ? -11.099 0.170 13.439 1.00 80.69 84 VAL A N 1
ATOM 597 C CA . VAL A 1 84 ? -11.701 -1.084 13.931 1.00 80.69 84 VAL A CA 1
ATOM 598 C C . VAL A 1 84 ? -11.568 -1.209 15.445 1.00 80.69 84 VAL A C 1
ATOM 600 O O . VAL A 1 84 ? -12.496 -1.645 16.117 1.00 80.69 84 VAL A O 1
ATOM 603 N N . ARG A 1 85 ? -10.417 -0.823 16.000 1.00 83.38 85 ARG A N 1
ATOM 604 C CA . ARG A 1 85 ? -10.192 -0.873 17.445 1.00 83.38 85 ARG A CA 1
ATOM 605 C C . ARG A 1 85 ? -11.080 0.110 18.197 1.00 83.38 85 ARG A C 1
ATOM 607 O O . ARG A 1 85 ? -11.690 -0.305 19.165 1.00 83.38 85 ARG A O 1
ATOM 614 N N . ILE A 1 86 ? -11.166 1.360 17.736 1.00 82.12 86 ILE A N 1
ATOM 615 C CA . ILE A 1 86 ? -12.035 2.377 18.348 1.00 82.12 86 ILE A CA 1
ATOM 616 C C . ILE A 1 86 ? -13.480 1.882 18.345 1.00 82.12 86 ILE A C 1
ATOM 618 O O . ILE A 1 86 ? -14.107 1.880 19.391 1.00 82.12 86 ILE A O 1
ATOM 622 N N . TYR A 1 87 ? -13.960 1.366 17.212 1.00 78.88 87 TYR A N 1
ATOM 623 C CA . TYR A 1 87 ? -15.301 0.790 17.111 1.00 78.88 87 TYR A CA 1
ATOM 624 C C . TYR A 1 87 ? -15.519 -0.380 18.089 1.00 78.88 87 TYR A C 1
ATOM 626 O O . TYR A 1 87 ? -16.507 -0.417 18.812 1.00 78.88 87 TYR A O 1
ATOM 634 N N . ASN A 1 88 ? -14.571 -1.319 18.171 1.00 81.19 88 ASN A N 1
ATOM 635 C CA . ASN A 1 88 ? -14.676 -2.456 19.091 1.00 81.19 88 ASN A CA 1
ATOM 636 C C . ASN A 1 88 ? -14.574 -2.051 20.572 1.00 81.19 88 ASN A C 1
ATOM 638 O O . ASN A 1 88 ? -15.194 -2.690 21.421 1.00 81.19 88 ASN A O 1
ATOM 642 N N . ASP A 1 89 ? -13.770 -1.040 20.900 1.00 81.62 89 ASP A N 1
ATOM 643 C CA . ASP A 1 89 ? -13.641 -0.520 22.263 1.00 81.62 89 ASP A CA 1
ATOM 644 C C . ASP A 1 89 ? -14.898 0.259 22.675 1.00 81.62 89 ASP A C 1
ATOM 646 O O . ASP A 1 89 ? -15.302 0.180 23.832 1.00 81.62 89 ASP A O 1
ATOM 650 N N . ASP A 1 90 ? -15.543 0.952 21.735 1.00 75.31 90 ASP A N 1
ATOM 651 C CA . ASP A 1 90 ? -16.832 1.624 21.925 1.00 75.31 90 ASP A CA 1
ATOM 652 C C . ASP A 1 90 ? -17.941 0.610 22.248 1.00 75.31 90 ASP A C 1
ATOM 654 O O . ASP A 1 90 ? -18.593 0.720 23.283 1.00 75.31 90 ASP A O 1
ATOM 658 N N . LEU A 1 91 ? -18.037 -0.481 21.476 1.00 72.12 91 LEU A N 1
ATOM 659 C CA . LEU A 1 91 ? -18.964 -1.588 21.762 1.00 72.12 91 LEU A CA 1
ATOM 660 C C . LEU A 1 91 ? -18.707 -2.237 23.132 1.00 72.12 91 LEU A C 1
ATOM 662 O O . LEU A 1 91 ? -19.639 -2.600 23.849 1.00 72.12 91 LEU A O 1
ATOM 666 N N . LYS A 1 92 ? -17.435 -2.388 23.529 1.00 70.12 92 LYS A N 1
ATOM 667 C CA . LYS A 1 92 ? -17.086 -2.890 24.868 1.00 70.12 92 LYS A CA 1
ATOM 668 C C . LYS A 1 92 ? -17.472 -1.908 25.966 1.00 70.12 92 LYS A C 1
ATOM 670 O O . LYS A 1 92 ? -17.894 -2.351 27.026 1.00 70.12 92 LYS A O 1
ATOM 675 N N . LYS A 1 93 ? -17.318 -0.602 25.746 1.00 61.00 93 LYS A N 1
ATOM 676 C CA . LYS A 1 93 ? -17.749 0.427 26.697 1.00 61.00 93 LYS A CA 1
ATOM 677 C C . LYS A 1 93 ? -19.261 0.460 26.836 1.00 61.00 93 LYS A C 1
ATOM 679 O O . LYS A 1 93 ? -19.719 0.582 27.962 1.00 61.00 93 LYS A O 1
ATOM 684 N N . GLU A 1 94 ? -20.026 0.294 25.762 1.00 60.84 94 GLU A N 1
ATOM 685 C CA . GLU A 1 94 ? -21.485 0.151 25.843 1.00 60.84 94 GLU A CA 1
ATOM 686 C C . GLU A 1 94 ? -21.871 -1.103 26.636 1.00 60.84 94 GLU A C 1
ATOM 688 O O . GLU A 1 94 ? -22.652 -1.009 27.581 1.00 60.84 94 GLU A O 1
ATOM 693 N N . ALA A 1 95 ? -21.234 -2.248 26.360 1.00 57.88 95 ALA A N 1
ATOM 694 C CA . ALA A 1 95 ? -21.447 -3.468 27.138 1.00 57.88 95 ALA A CA 1
ATOM 695 C C . ALA A 1 95 ? -21.078 -3.287 28.624 1.00 57.88 95 ALA A C 1
ATOM 697 O O . ALA A 1 95 ? -21.822 -3.711 29.500 1.00 57.88 95 ALA A O 1
ATOM 698 N N . LEU A 1 96 ? -19.961 -2.619 28.932 1.00 55.19 96 LEU A N 1
ATOM 699 C CA . LEU A 1 96 ? -19.539 -2.319 30.306 1.00 55.19 96 LEU A CA 1
ATOM 700 C C . LEU A 1 96 ? -20.387 -1.234 30.973 1.00 55.19 96 LEU A C 1
ATOM 702 O O . LEU A 1 96 ? -20.482 -1.224 32.187 1.00 55.19 96 LEU A O 1
ATOM 706 N N . THR A 1 97 ? -21.003 -0.328 30.219 1.00 52.25 97 THR A N 1
ATOM 707 C CA . THR A 1 97 ? -21.924 0.682 30.765 1.00 52.25 97 THR A CA 1
ATOM 708 C C . THR A 1 97 ? -23.274 0.046 31.096 1.00 52.25 97 THR A C 1
ATOM 710 O O . THR A 1 97 ? -23.919 0.447 32.059 1.00 52.25 97 THR A O 1
ATOM 713 N N . GLN A 1 98 ? -23.670 -0.996 30.357 1.00 50.19 98 GLN A N 1
ATOM 714 C CA . GLN A 1 98 ? -24.798 -1.852 30.723 1.00 50.19 98 GLN A CA 1
ATOM 715 C C . GLN A 1 98 ? -24.504 -2.679 31.993 1.00 50.19 98 GLN A C 1
ATOM 717 O O . GLN A 1 98 ? -25.416 -2.985 32.751 1.00 50.19 98 GLN A O 1
ATOM 722 N N . PHE A 1 99 ? -23.231 -2.981 32.274 1.00 47.34 99 PHE A N 1
ATOM 723 C CA . PHE A 1 99 ? -22.765 -3.500 33.563 1.00 47.34 99 PHE A CA 1
ATOM 724 C C . PHE A 1 99 ? -22.249 -2.357 34.459 1.00 47.34 99 PHE A C 1
ATOM 726 O O . PHE A 1 99 ? -21.044 -2.250 34.677 1.00 47.34 99 PHE A O 1
ATOM 733 N N . ASP A 1 100 ? -23.132 -1.507 35.005 1.00 45.16 100 ASP A N 1
ATOM 734 C CA . ASP A 1 100 ? -22.751 -0.433 35.949 1.00 45.16 100 ASP A CA 1
ATOM 735 C C . ASP A 1 100 ? -22.191 -1.023 37.261 1.00 45.16 100 ASP A C 1
ATOM 737 O O . ASP A 1 100 ? -22.877 -1.164 38.276 1.00 45.16 100 ASP A O 1
ATOM 741 N N . LEU A 1 101 ? -20.920 -1.428 37.234 1.00 49.41 101 LEU A N 1
ATOM 742 C CA . LEU A 1 101 ? -20.185 -1.946 38.376 1.00 49.41 101 LEU A CA 1
ATOM 743 C C . LEU A 1 101 ? -19.665 -0.759 39.192 1.00 49.41 101 LEU A C 1
ATOM 745 O O . LEU A 1 101 ? -18.506 -0.354 39.093 1.00 49.41 101 LEU A O 1
ATOM 749 N N . LYS A 1 102 ? -20.537 -0.193 40.026 1.00 50.41 102 LYS A N 1
ATOM 750 C CA . LYS A 1 102 ? -20.146 0.817 41.014 1.00 50.41 102 LYS A CA 1
ATOM 751 C C . LYS A 1 102 ? -19.381 0.147 42.151 1.00 50.41 102 LYS A C 1
ATOM 753 O O . LYS A 1 102 ? -19.972 -0.392 43.087 1.00 50.41 102 LYS A O 1
ATOM 758 N N . ILE A 1 103 ? -18.053 0.188 42.067 1.00 51.88 103 ILE A N 1
ATOM 759 C CA . ILE A 1 103 ? -17.166 -0.183 43.172 1.00 51.88 103 ILE A CA 1
ATOM 760 C C . ILE A 1 103 ? -16.993 1.052 44.059 1.00 51.88 103 ILE A C 1
ATOM 762 O O . ILE A 1 103 ? -16.271 1.985 43.712 1.00 51.88 103 ILE A O 1
ATOM 766 N N . GLY A 1 104 ? -17.697 1.073 45.192 1.00 48.75 104 GLY A N 1
ATOM 767 C CA . GLY A 1 104 ? -17.610 2.133 46.193 1.00 48.75 104 GLY A CA 1
ATOM 768 C C . GLY A 1 104 ? -16.820 1.668 47.415 1.00 48.75 104 GLY A C 1
ATOM 769 O O . GLY A 1 104 ? -17.192 0.689 48.063 1.00 48.75 104 GLY A O 1
ATOM 770 N N . LEU A 1 105 ? -15.745 2.384 47.752 1.00 46.28 105 LEU A N 1
ATOM 771 C CA . LEU A 1 105 ? -15.065 2.267 49.043 1.00 46.28 105 LEU A CA 1
ATOM 772 C C . LEU A 1 105 ? -15.717 3.254 50.015 1.00 46.28 105 LEU A C 1
ATOM 774 O O . LEU A 1 105 ? -15.343 4.423 50.078 1.00 46.28 105 LEU A O 1
ATOM 778 N N . THR A 1 106 ? -16.730 2.799 50.747 1.00 50.81 106 THR A N 1
ATOM 779 C CA . THR A 1 106 ? -17.276 3.544 51.889 1.00 50.81 106 THR A CA 1
ATOM 780 C C . THR A 1 106 ? -16.529 3.089 53.141 1.00 50.81 106 THR A C 1
ATOM 782 O O . THR A 1 106 ? -16.170 1.919 53.241 1.00 50.81 106 THR A O 1
ATOM 785 N N . GLY A 1 107 ? -16.250 4.009 54.071 1.00 47.56 107 GLY A N 1
ATOM 786 C CA . GLY A 1 107 ? -15.290 3.878 55.185 1.00 47.56 107 GLY A CA 1
ATOM 787 C C . GLY A 1 107 ? -15.497 2.750 56.211 1.00 47.56 107 GLY A C 1
ATOM 788 O O . GLY A 1 107 ? -14.986 2.847 57.320 1.00 47.56 107 GLY A O 1
ATOM 789 N N . THR A 1 108 ? -16.234 1.687 55.889 1.00 54.41 108 THR A N 1
ATOM 790 C CA . THR A 1 108 ? -16.408 0.501 56.741 1.00 54.41 108 THR A CA 1
ATOM 791 C C . THR A 1 108 ? -16.483 -0.823 55.952 1.00 54.41 108 THR A C 1
ATOM 793 O O . THR A 1 108 ? -16.767 -1.862 56.539 1.00 54.41 108 THR A O 1
ATOM 796 N N . GLY A 1 109 ? -16.184 -0.838 54.643 1.00 56.16 109 GLY A N 1
ATOM 797 C CA . GLY A 1 109 ? -16.053 -2.080 53.865 1.00 56.16 109 GLY A CA 1
ATOM 798 C C . GLY A 1 109 ? -16.072 -1.886 52.343 1.00 56.16 109 GLY A C 1
ATOM 799 O O . GLY A 1 109 ? -16.583 -0.887 51.840 1.00 56.16 109 GLY A O 1
ATOM 800 N N . LEU A 1 110 ? -15.522 -2.857 51.600 1.00 60.06 110 LEU A N 1
ATOM 801 C CA . LEU A 1 110 ? -15.724 -2.960 50.149 1.00 60.06 110 LEU A CA 1
ATOM 802 C C . LEU A 1 110 ? -17.178 -3.362 49.873 1.00 60.06 110 LEU A C 1
ATOM 804 O O . LEU A 1 110 ? -17.629 -4.398 50.357 1.00 60.06 110 LEU A O 1
ATOM 808 N N . SER A 1 111 ? -17.885 -2.591 49.049 1.00 49.88 111 SER A N 1
ATOM 809 C CA . SER A 1 111 ? -19.196 -2.981 48.526 1.00 49.88 111 SER A CA 1
ATOM 810 C C . SER A 1 111 ? -19.175 -2.958 46.997 1.00 49.88 111 SER A C 1
ATOM 812 O O . SER A 1 111 ? -18.757 -1.977 46.381 1.00 49.88 111 SER A O 1
ATOM 814 N N . ALA A 1 112 ? -19.586 -4.067 46.381 1.00 49.78 112 ALA A N 1
ATOM 815 C CA . ALA A 1 112 ? -19.812 -4.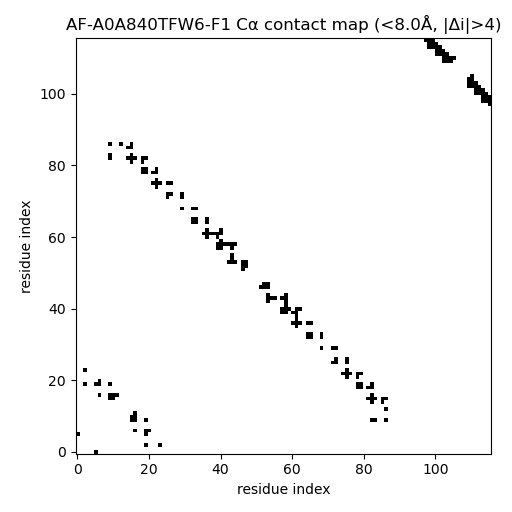165 44.944 1.00 49.78 112 ALA A CA 1
ATOM 816 C C . ALA A 1 112 ? -21.325 -4.205 44.718 1.00 49.78 112 ALA A C 1
ATOM 818 O O . ALA A 1 112 ? -21.991 -5.148 45.144 1.00 49.78 112 ALA A O 1
ATOM 819 N N . LYS A 1 113 ? -21.880 -3.168 44.086 1.00 48.56 113 LYS A N 1
ATOM 820 C CA . LYS A 1 113 ? -23.295 -3.134 43.705 1.00 48.56 113 LYS A CA 1
ATOM 821 C C . LYS A 1 113 ? -23.393 -3.413 42.210 1.00 48.56 113 LYS A C 1
ATOM 823 O O . LYS A 1 113 ? -22.961 -2.592 41.409 1.00 48.56 113 LYS A O 1
ATOM 828 N N . LEU A 1 114 ? -23.939 -4.575 41.857 1.00 42.62 114 LEU A N 1
ATOM 829 C CA . LEU A 1 114 ? -24.271 -4.940 40.482 1.00 42.62 114 LEU A CA 1
ATOM 830 C C . LEU A 1 114 ? -25.746 -4.596 40.250 1.00 42.62 114 LEU A C 1
ATOM 832 O O . LEU A 1 114 ? -26.606 -5.083 40.983 1.00 42.62 114 LEU A O 1
ATOM 836 N N . THR A 1 115 ? -26.032 -3.727 39.284 1.00 56.62 115 THR A N 1
ATOM 837 C CA . THR A 1 115 ? -27.406 -3.400 38.870 1.00 56.62 115 THR A CA 1
ATOM 838 C C . THR A 1 115 ? -27.573 -3.847 37.419 1.00 56.62 115 THR A C 1
ATOM 840 O O . THR A 1 115 ? -26.675 -3.589 36.620 1.00 56.62 115 THR A O 1
ATOM 843 N N . PHE A 1 116 ? -28.663 -4.563 37.129 1.00 48.41 116 PHE A N 1
ATOM 844 C CA . PHE A 1 116 ? -29.020 -5.085 35.804 1.00 48.41 116 PHE A CA 1
ATOM 845 C C . PHE A 1 116 ? -30.055 -4.187 35.129 1.00 48.41 116 PHE A C 1
ATOM 847 O O . PHE A 1 116 ? -30.892 -3.624 35.874 1.00 48.41 116 PHE A O 1
#

Nearest PDB structures (foldseek):
  6grj-assembly1_B  TM=6.524E-01  e=5.478E+00  Aeromonas hydrophila
  2b5u-assembly2_C  TM=4.633E-01  e=7.497E+00  Escherichia coli
  6grj-assembly1_I  TM=4.337E-01  e=6.613E+00  Aeromonas hydrophila
  7a0g-assembly1_JJJ  TM=3.830E-01  e=7.041E+00  Serratia marcescens

Mean predicted aligned error: 12.15 Å